Protein AF-A0A8S2YS77-F1 (afdb_monomer_lite)

Organism: NCBI:txid392030

pLDDT: mean 76.44, std 10.32, range [48.97, 86.44]

InterPro domains:
  IPR011989 Armadillo-like helical [G3DSA:1.25.10.10] (1-54)

Radius of gyration: 11.02 Å; chains: 1; bounding box: 24×22×25 Å

Foldseek 3Di:
DVPLPCPDDDPVVLVVVLVVLVVCCVVCDDPVSVVVLVPDDPSVNVCCCVSRVD

Structure (mmCIF, N/CA/C/O backbone):
data_AF-A0A8S2YS77-F1
#
_entry.id   AF-A0A8S2YS77-F1
#
loop_
_atom_site.group_PDB
_atom_site.id
_atom_site.type_symbol
_atom_site.label_atom_id
_atom_site.label_alt_id
_atom_site.label_comp_id
_atom_site.label_asym_id
_atom_site.label_entity_id
_atom_site.label_seq_id
_atom_site.pdbx_PDB_ins_code
_atom_site.Cartn_x
_atom_site.Cartn_y
_atom_site.Cartn_z
_atom_site.occupancy
_atom_site.B_iso_or_equiv
_atom_site.auth_seq_id
_atom_site.auth_comp_id
_atom_site.auth_asym_id
_atom_site.auth_atom_id
_atom_site.pdbx_PDB_model_num
ATOM 1 N N . ASP A 1 1 ? -6.796 0.194 -12.005 1.00 49.09 1 ASP A N 1
ATOM 2 C CA . ASP A 1 1 ? -6.258 -0.907 -12.835 1.00 49.09 1 ASP A CA 1
ATOM 3 C C . ASP A 1 1 ? -4.738 -1.010 -12.905 1.00 49.09 1 ASP A C 1
ATOM 5 O O . ASP A 1 1 ? -4.236 -2.076 -12.595 1.00 49.09 1 ASP A O 1
ATOM 9 N N . ALA A 1 2 ? -3.970 0.042 -13.215 1.00 48.97 2 ALA A N 1
ATOM 10 C CA . ALA A 1 2 ? -2.527 -0.098 -13.495 1.00 48.97 2 ALA A CA 1
ATOM 11 C C . ALA A 1 2 ? -1.637 -0.629 -12.346 1.00 48.97 2 ALA A C 1
ATOM 13 O O . ALA A 1 2 ? -0.616 -1.242 -12.611 1.00 48.97 2 ALA A O 1
ATOM 14 N N . ILE A 1 3 ? -2.001 -0.421 -11.080 1.00 52.84 3 ILE A N 1
ATOM 15 C CA . ILE A 1 3 ? -1.149 -0.735 -9.913 1.00 52.84 3 ILE A CA 1
ATOM 16 C C . ILE A 1 3 ? -1.264 -2.211 -9.498 1.00 52.84 3 ILE A C 1
ATOM 18 O O . ILE A 1 3 ? -0.312 -2.810 -9.004 1.00 52.84 3 ILE A O 1
ATOM 22 N N . ALA A 1 4 ? -2.432 -2.820 -9.722 1.00 51.06 4 ALA A N 1
ATOM 23 C CA . ALA A 1 4 ? -2.699 -4.211 -9.357 1.00 51.06 4 ALA A CA 1
ATOM 24 C C . ALA A 1 4 ? -2.017 -5.222 -10.299 1.00 51.06 4 ALA A C 1
ATOM 26 O O . ALA A 1 4 ? -1.900 -6.400 -9.943 1.00 51.06 4 ALA A O 1
ATOM 27 N N . SER A 1 5 ? -1.560 -4.757 -11.468 1.00 54.69 5 SER A N 1
ATOM 28 C CA . SER A 1 5 ? -0.954 -5.563 -12.535 1.00 54.69 5 SER A CA 1
ATOM 29 C C . SER A 1 5 ? 0.560 -5.752 -12.395 1.00 54.69 5 SER A C 1
ATOM 31 O O . SER A 1 5 ? 1.152 -6.478 -13.186 1.00 54.69 5 SER A O 1
ATOM 33 N N . TRP A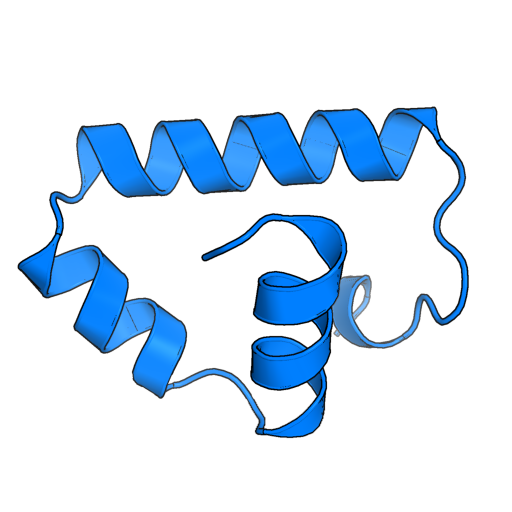 1 6 ? 1.220 -5.090 -11.439 1.00 61.62 6 TRP A N 1
ATOM 34 C CA . TRP A 1 6 ? 2.684 -5.092 -11.363 1.00 61.62 6 TRP A CA 1
ATOM 35 C C . TRP A 1 6 ? 3.127 -6.210 -10.423 1.00 61.62 6 TRP A C 1
ATOM 37 O O . TRP A 1 6 ? 3.210 -6.034 -9.211 1.00 61.62 6 TRP A O 1
ATOM 47 N N . GLU A 1 7 ? 3.387 -7.389 -10.988 1.00 59.25 7 GLU A N 1
ATOM 48 C CA . GLU A 1 7 ? 3.938 -8.533 -10.247 1.00 59.25 7 GLU A CA 1
ATOM 49 C C . GLU A 1 7 ? 5.353 -8.254 -9.712 1.00 59.25 7 GLU A C 1
ATOM 51 O O . GLU A 1 7 ? 5.742 -8.794 -8.680 1.00 59.25 7 GLU A O 1
ATOM 56 N N . LYS A 1 8 ? 6.107 -7.365 -10.373 1.00 62.69 8 LYS A N 1
ATOM 57 C CA . LYS A 1 8 ? 7.411 -6.858 -9.919 1.00 62.69 8 LYS A CA 1
ATOM 58 C C . LYS A 1 8 ? 7.569 -5.384 -10.283 1.00 62.69 8 LYS A C 1
ATOM 60 O O . LYS A 1 8 ? 8.061 -5.081 -11.371 1.00 62.69 8 LYS A O 1
ATOM 65 N N . PRO A 1 9 ? 7.156 -4.448 -9.418 1.00 64.50 9 PRO A N 1
ATOM 66 C CA . PRO A 1 9 ? 7.405 -3.052 -9.696 1.00 64.50 9 PRO A CA 1
ATOM 67 C C . PRO A 1 9 ? 8.902 -2.712 -9.591 1.00 64.50 9 PRO A C 1
ATOM 69 O O . PRO A 1 9 ? 9.580 -3.221 -8.697 1.00 64.50 9 PRO A O 1
ATOM 72 N N . PRO A 1 10 ? 9.435 -1.855 -10.484 1.00 75.81 10 PRO A N 1
ATOM 73 C CA . PRO A 1 10 ? 10.775 -1.307 -10.366 1.00 75.81 10 PRO A CA 1
ATOM 74 C C . PRO A 1 10 ? 10.900 -0.556 -9.038 1.00 75.81 10 PRO A C 1
ATOM 76 O O . PRO A 1 10 ? 9.940 0.041 -8.546 1.00 75.81 10 PRO A O 1
ATOM 79 N N . MET A 1 11 ? 12.097 -0.603 -8.456 1.00 75.44 11 MET A N 1
ATOM 80 C CA . MET A 1 11 ? 12.361 -0.167 -7.081 1.00 75.44 11 MET A CA 1
ATOM 81 C C . MET A 1 11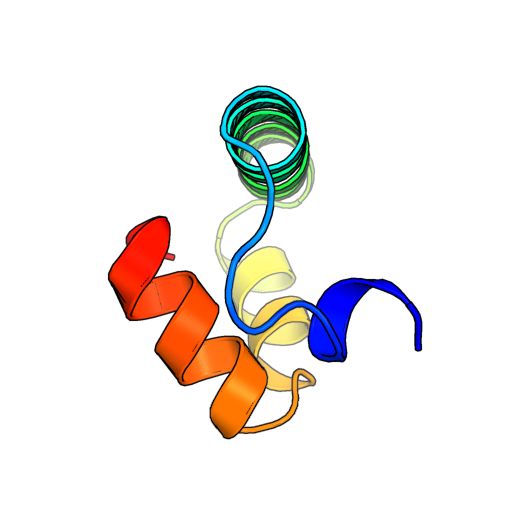 ? 11.941 1.290 -6.819 1.00 75.44 11 MET A C 1
ATOM 83 O O . MET A 1 11 ? 11.392 1.591 -5.763 1.00 75.44 11 MET A O 1
ATOM 87 N N . GLU A 1 12 ? 12.100 2.179 -7.802 1.00 77.69 12 GLU A N 1
ATOM 88 C CA . GLU A 1 12 ? 11.636 3.570 -7.709 1.00 77.69 12 GLU A CA 1
ATOM 89 C C . GLU A 1 12 ? 10.112 3.694 -7.621 1.00 77.69 12 GLU A C 1
ATOM 91 O O . GLU A 1 12 ? 9.598 4.499 -6.844 1.00 77.69 12 GLU A O 1
ATOM 96 N N . LEU A 1 13 ? 9.367 2.890 -8.387 1.00 77.56 13 LEU A N 1
ATOM 97 C CA . LEU A 1 13 ? 7.911 2.899 -8.294 1.00 77.56 13 LEU A CA 1
ATOM 98 C C . LEU A 1 13 ? 7.458 2.322 -6.955 1.00 77.56 13 LEU A C 1
ATOM 100 O O . LEU A 1 13 ? 6.513 2.836 -6.365 1.00 77.56 13 LEU A O 1
ATOM 104 N N . HIS A 1 14 ? 8.151 1.294 -6.460 1.00 77.00 14 HIS A N 1
ATOM 105 C CA . HIS A 1 14 ? 7.885 0.720 -5.144 1.00 77.00 14 HIS A CA 1
ATOM 106 C C . HIS A 1 14 ? 8.041 1.768 -4.038 1.00 77.00 14 HIS A C 1
ATOM 108 O O . HIS A 1 14 ? 7.147 1.899 -3.203 1.00 77.00 14 HIS A O 1
ATOM 114 N N . ALA A 1 15 ? 9.117 2.559 -4.088 1.00 81.12 15 ALA A N 1
ATOM 115 C CA . ALA A 1 15 ? 9.370 3.648 -3.151 1.00 81.12 15 ALA A CA 1
ATOM 116 C C . ALA A 1 15 ? 8.290 4.738 -3.221 1.00 81.12 15 ALA A C 1
ATOM 118 O O . ALA A 1 15 ? 7.748 5.114 -2.184 1.00 81.12 15 ALA A O 1
ATOM 119 N N . LYS A 1 16 ? 7.901 5.176 -4.427 1.00 82.44 16 LYS A N 1
ATOM 120 C CA . LYS A 1 16 ? 6.796 6.138 -4.603 1.00 82.44 16 LYS A CA 1
ATOM 121 C C . LYS A 1 16 ? 5.474 5.588 -4.079 1.00 82.44 16 LYS A C 1
ATOM 123 O O . LYS A 1 16 ? 4.709 6.313 -3.458 1.00 82.44 16 LYS A O 1
ATOM 128 N N . PHE A 1 17 ? 5.217 4.297 -4.285 1.00 79.75 17 PHE A N 1
ATOM 129 C CA . PHE A 1 17 ? 4.038 3.641 -3.734 1.00 79.75 17 PHE A CA 1
ATOM 130 C C . PHE A 1 17 ? 4.042 3.639 -2.212 1.00 79.75 17 PHE A C 1
ATOM 132 O O . PHE A 1 17 ? 3.025 3.957 -1.604 1.00 79.75 17 PHE A O 1
ATOM 139 N N . ARG A 1 18 ? 5.181 3.304 -1.597 1.00 81.69 18 ARG A N 1
ATOM 140 C CA . ARG A 1 18 ? 5.332 3.334 -0.140 1.00 81.69 18 ARG A CA 1
ATOM 141 C C . ARG A 1 18 ? 5.029 4.721 0.410 1.00 81.69 18 ARG A C 1
ATOM 143 O O . ARG A 1 18 ? 4.264 4.818 1.363 1.00 81.69 18 ARG A O 1
ATOM 150 N N . ASP A 1 19 ? 5.612 5.742 -0.208 1.00 85.75 19 ASP A N 1
ATOM 151 C CA . ASP A 1 19 ? 5.448 7.142 0.177 1.00 85.75 19 ASP A CA 1
ATOM 152 C C . ASP A 1 19 ? 3.973 7.554 0.108 1.00 85.75 19 ASP A C 1
ATOM 154 O O . ASP A 1 19 ? 3.387 7.918 1.122 1.00 85.75 19 ASP A O 1
ATOM 158 N N . ILE A 1 20 ? 3.321 7.308 -1.034 1.00 83.75 20 ILE A N 1
ATOM 159 C CA . ILE A 1 20 ? 1.891 7.572 -1.229 1.00 83.75 20 ILE A CA 1
ATOM 160 C C . ILE A 1 20 ? 1.042 6.868 -0.158 1.00 83.75 20 ILE A C 1
ATOM 162 O O . ILE A 1 20 ? 0.195 7.501 0.469 1.00 83.75 20 ILE A O 1
ATOM 166 N N . LEU A 1 21 ? 1.259 5.569 0.084 1.00 83.38 21 LEU A N 1
ATOM 167 C CA . LEU A 1 21 ? 0.493 4.803 1.076 1.00 83.38 21 LEU A CA 1
ATOM 168 C C . LEU A 1 21 ? 0.725 5.321 2.506 1.00 83.38 21 LEU A C 1
ATOM 170 O O . LEU A 1 21 ? -0.219 5.369 3.295 1.00 83.38 21 LEU A O 1
ATOM 174 N N . GLN A 1 22 ? 1.955 5.713 2.851 1.00 83.50 22 GLN A N 1
ATOM 175 C CA . GLN A 1 22 ? 2.270 6.286 4.161 1.00 83.50 22 GLN A CA 1
ATOM 176 C C . GLN A 1 22 ? 1.629 7.659 4.347 1.00 83.50 22 GLN A C 1
ATOM 178 O O . GLN A 1 22 ? 1.004 7.877 5.385 1.00 83.50 22 GLN A O 1
ATOM 183 N N . THR A 1 23 ? 1.718 8.542 3.351 1.00 86.44 23 THR A N 1
ATOM 184 C CA . THR A 1 23 ? 1.053 9.850 3.376 1.00 86.44 23 THR A CA 1
ATOM 185 C C . THR A 1 23 ? -0.456 9.680 3.500 1.00 86.44 23 THR A C 1
ATOM 187 O O . THR A 1 23 ? -1.065 10.281 4.378 1.00 86.44 23 THR A O 1
ATOM 190 N N . PHE A 1 24 ? -1.067 8.781 2.719 1.00 83.94 24 PHE A N 1
ATOM 191 C CA . PHE A 1 24 ? -2.492 8.474 2.860 1.00 83.94 24 PHE A CA 1
ATOM 192 C C . PHE A 1 24 ? -2.837 7.979 4.268 1.00 83.94 24 PHE A C 1
ATOM 194 O O . PHE A 1 24 ? -3.815 8.431 4.853 1.00 83.94 24 PHE A O 1
ATOM 201 N N . LYS A 1 25 ? -2.038 7.080 4.849 1.00 82.81 25 LYS A N 1
ATOM 202 C CA . LYS A 1 25 ? -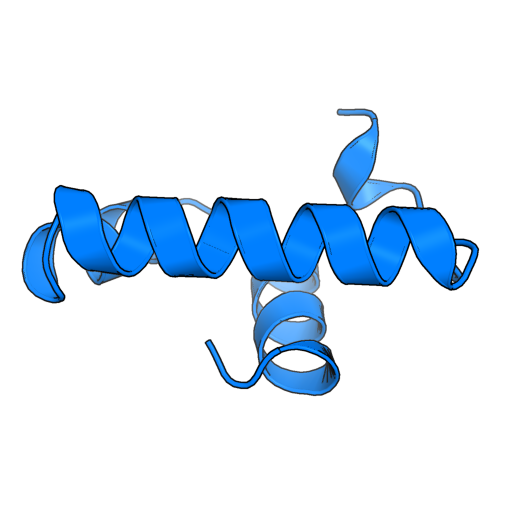2.279 6.590 6.212 1.00 82.81 25 LYS A CA 1
ATOM 203 C C . LYS A 1 25 ? -2.162 7.700 7.265 1.00 82.81 25 LYS A C 1
ATOM 205 O O . LYS A 1 25 ? -2.929 7.688 8.226 1.00 82.81 25 LYS A O 1
ATOM 210 N N . GLN A 1 26 ? -1.224 8.635 7.099 1.00 85.38 26 GLN A N 1
ATOM 211 C CA . GLN A 1 26 ? -1.051 9.781 7.998 1.00 85.38 26 GLN A CA 1
ATOM 212 C C . GLN A 1 26 ? -2.215 10.772 7.899 1.00 85.38 26 GLN A C 1
ATOM 214 O 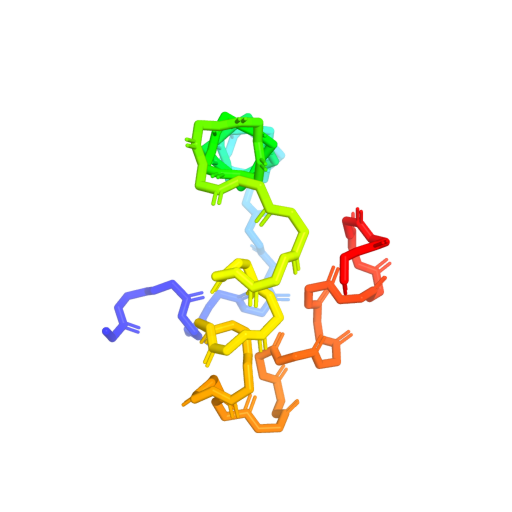O . GLN A 1 26 ? -2.754 11.165 8.929 1.00 85.38 26 GLN A O 1
ATOM 219 N N . GLU A 1 27 ? -2.638 11.110 6.681 1.00 86.12 27 GLU A N 1
ATOM 220 C CA . GLU A 1 27 ? -3.690 12.104 6.434 1.00 86.12 27 GLU A CA 1
ATOM 221 C C . GLU A 1 27 ? -5.093 11.582 6.778 1.00 86.12 27 GLU A C 1
ATOM 223 O O . GLU A 1 27 ? -5.930 12.320 7.293 1.00 86.12 27 GLU A O 1
ATOM 228 N N . PHE A 1 28 ? -5.371 10.302 6.507 1.00 83.62 28 PHE A N 1
ATOM 229 C CA . PHE A 1 28 ? -6.697 9.717 6.729 1.00 83.62 28 PHE A CA 1
ATOM 230 C C . PHE A 1 28 ? -6.873 9.154 8.142 1.00 83.62 28 PHE A C 1
ATOM 232 O O . PHE A 1 28 ? -8.003 9.000 8.591 1.00 83.62 28 PHE A O 1
ATOM 239 N N . GLY A 1 29 ? -5.786 8.841 8.850 1.00 81.81 29 GLY A N 1
ATOM 240 C CA . GLY A 1 29 ? -5.846 8.157 10.137 1.00 81.81 29 GLY A CA 1
ATOM 241 C C . GLY A 1 29 ? -6.178 6.663 10.013 1.00 81.81 29 GLY A C 1
ATOM 242 O O . GLY A 1 29 ? -6.625 6.161 8.980 1.00 81.81 29 GLY A O 1
ATOM 243 N N . ASN A 1 30 ? -5.932 5.910 11.091 1.00 80.75 30 ASN A N 1
ATOM 244 C CA . ASN A 1 30 ? -5.987 4.443 11.066 1.00 80.75 30 ASN A CA 1
ATOM 245 C C . ASN A 1 30 ? -7.381 3.870 10.738 1.00 80.75 30 ASN A C 1
ATOM 247 O O . ASN A 1 30 ? -7.458 2.800 10.134 1.00 80.75 30 ASN A O 1
ATOM 251 N N . GLU A 1 31 ? -8.469 4.541 11.125 1.00 84.12 31 GLU A N 1
ATOM 252 C CA . GLU A 1 31 ? -9.835 4.045 10.901 1.00 84.12 31 GLU A CA 1
ATOM 253 C C . GLU A 1 31 ? -10.265 4.171 9.439 1.00 84.12 31 GLU A C 1
ATOM 255 O O . GLU A 1 31 ? -10.643 3.168 8.825 1.00 84.12 31 GLU A O 1
ATOM 260 N N . GLN A 1 32 ? -10.144 5.361 8.842 1.00 83.50 32 GLN A N 1
ATOM 261 C CA . GLN A 1 32 ? -10.418 5.548 7.416 1.00 83.50 32 GLN A CA 1
ATOM 262 C C . GLN A 1 32 ? -9.440 4.743 6.554 1.00 83.50 32 GLN A C 1
ATOM 264 O O . GLN A 1 32 ? -9.857 4.155 5.554 1.00 83.50 32 GLN A O 1
ATOM 269 N N . TRP A 1 33 ? -8.166 4.645 6.959 1.00 83.81 33 TRP A N 1
ATOM 270 C CA . TRP A 1 33 ? -7.188 3.795 6.279 1.00 83.81 33 TRP A CA 1
ATOM 271 C C . TRP A 1 33 ? -7.644 2.337 6.233 1.00 83.81 33 TRP A C 1
ATOM 273 O O . TRP A 1 33 ? -7.640 1.728 5.166 1.00 83.81 33 TRP A O 1
ATOM 283 N N . LYS A 1 34 ? -8.101 1.787 7.364 1.00 83.12 34 LYS A N 1
ATOM 284 C CA . LYS A 1 34 ? -8.598 0.408 7.438 1.00 83.12 34 LYS A CA 1
ATOM 285 C C . LYS A 1 34 ? -9.832 0.193 6.560 1.00 83.12 34 LYS A C 1
ATOM 287 O O . LYS A 1 34 ? -9.930 -0.838 5.908 1.00 83.12 34 LYS A O 1
ATOM 292 N N . GLN A 1 35 ? -10.755 1.154 6.498 1.00 85.44 35 GLN A N 1
ATOM 293 C CA . GLN A 1 35 ? -11.923 1.062 5.610 1.00 85.44 35 GLN A CA 1
ATOM 294 C C . GLN A 1 35 ? -11.541 1.120 4.125 1.00 85.44 35 GLN A C 1
ATOM 296 O O . GLN A 1 35 ? -12.145 0.427 3.305 1.00 85.44 35 GLN A O 1
ATOM 301 N N . LEU A 1 36 ? -10.543 1.937 3.770 1.00 82.19 36 LEU A N 1
ATOM 302 C CA . LEU A 1 36 ? -10.023 2.034 2.408 1.00 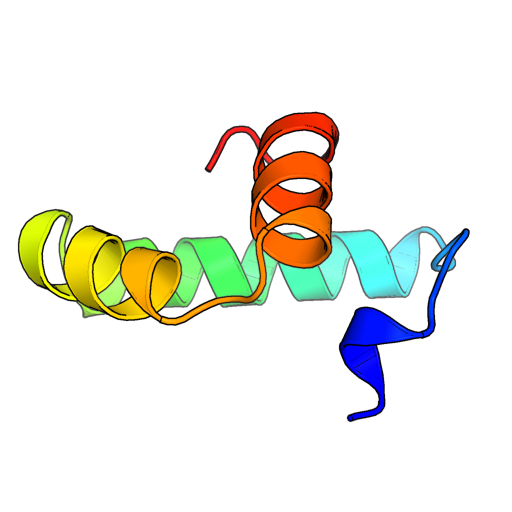82.19 36 LEU A CA 1
ATOM 303 C C . LEU A 1 36 ? -9.325 0.735 2.001 1.00 82.19 36 LEU A C 1
ATOM 305 O O . LEU A 1 36 ? -9.644 0.172 0.951 1.00 82.19 36 LEU A O 1
ATOM 309 N N . THR A 1 37 ? -8.412 0.242 2.845 1.00 81.19 37 THR A N 1
ATOM 310 C CA . THR A 1 37 ? -7.716 -1.014 2.576 1.00 81.19 37 THR A CA 1
ATOM 311 C C . THR A 1 37 ? -8.693 -2.169 2.519 1.00 81.19 37 THR A C 1
ATOM 313 O O . THR A 1 37 ? -8.486 -3.059 1.699 1.00 81.19 37 THR A O 1
ATOM 316 N N . ASP A 1 38 ? -9.792 -2.135 3.283 1.00 84.38 38 ASP A N 1
ATOM 317 C CA . ASP A 1 38 ? -10.777 -3.211 3.269 1.00 84.38 38 ASP A CA 1
ATOM 318 C C . ASP A 1 38 ? -11.470 -3.400 1.910 1.00 84.38 38 ASP A C 1
ATOM 320 O O . ASP A 1 38 ? -11.782 -4.529 1.527 1.00 84.38 38 ASP A O 1
ATOM 324 N N . ARG A 1 39 ? -11.601 -2.319 1.131 1.00 84.19 39 ARG A N 1
ATOM 325 C CA . ARG A 1 39 ? -12.163 -2.340 -0.230 1.00 84.19 39 ARG A CA 1
ATOM 326 C C . ARG A 1 39 ? -11.203 -2.893 -1.280 1.00 84.19 39 ARG A C 1
ATOM 328 O O . ARG A 1 39 ? -11.618 -3.141 -2.412 1.00 84.19 39 ARG A O 1
ATOM 335 N N . PHE A 1 40 ? -9.924 -3.062 -0.950 1.00 82.44 40 PHE A N 1
ATOM 336 C CA . PHE A 1 40 ? -8.969 -3.614 -1.897 1.00 82.44 40 PHE A CA 1
ATOM 337 C C . PHE A 1 40 ? -9.207 -5.110 -2.135 1.00 82.44 40 PHE A C 1
ATOM 339 O O . PHE A 1 40 ? -9.500 -5.851 -1.192 1.00 82.44 40 PHE A O 1
ATOM 346 N N . PRO A 1 41 ? -9.011 -5.588 -3.379 1.00 83.38 41 PRO A N 1
ATOM 347 C CA . PRO A 1 41 ? -9.029 -7.014 -3.673 1.00 83.38 41 PRO A CA 1
ATOM 348 C C . PRO A 1 41 ? -8.026 -7.773 -2.796 1.00 83.38 41 PRO A C 1
ATOM 350 O O . PRO A 1 41 ? -6.913 -7.292 -2.563 1.00 83.38 41 PRO A O 1
ATOM 353 N N . LEU A 1 42 ? -8.380 -8.992 -2.380 1.00 81.44 42 LEU A N 1
ATOM 354 C CA . LEU A 1 42 ? -7.531 -9.872 -1.565 1.00 81.44 42 LEU A CA 1
ATOM 355 C C . LEU A 1 42 ? -6.061 -9.969 -2.048 1.00 81.44 42 LEU A C 1
ATOM 357 O O . LEU A 1 42 ? -5.167 -9.759 -1.226 1.00 81.44 42 LEU A O 1
ATOM 361 N N . PRO A 1 43 ? -5.765 -10.183 -3.351 1.00 78.56 43 PRO A N 1
ATOM 362 C CA . PRO A 1 43 ? -4.378 -10.256 -3.820 1.00 78.56 43 PRO A CA 1
ATOM 363 C C . PRO A 1 43 ? -3.631 -8.919 -3.727 1.00 78.56 43 PRO A C 1
ATOM 365 O O . PRO A 1 43 ? -2.403 -8.894 -3.674 1.00 78.56 43 PRO A O 1
ATOM 368 N N . LEU A 1 44 ? -4.336 -7.784 -3.724 1.00 77.06 44 LEU A N 1
ATOM 369 C CA . LEU A 1 44 ? -3.718 -6.478 -3.504 1.00 77.06 44 LEU A CA 1
ATOM 370 C C . LEU A 1 44 ? -3.406 -6.276 -2.018 1.00 77.06 44 LEU A C 1
ATOM 372 O O . LEU A 1 44 ? -2.286 -5.889 -1.705 1.00 77.06 44 LEU A O 1
ATOM 376 N N . LYS A 1 45 ? -4.338 -6.617 -1.112 1.00 80.19 45 LYS A N 1
ATOM 377 C CA . LYS A 1 45 ? -4.105 -6.579 0.346 1.00 80.19 45 LYS A CA 1
ATOM 378 C C . LYS A 1 45 ? -2.884 -7.409 0.739 1.00 80.19 45 LYS A C 1
ATOM 380 O O . LYS A 1 45 ? -1.993 -6.900 1.404 1.00 80.19 45 LYS A O 1
ATOM 385 N N . GLN A 1 46 ? -2.806 -8.656 0.272 1.00 82.06 46 GLN A N 1
ATOM 386 C CA . GLN A 1 46 ? -1.684 -9.549 0.579 1.00 82.06 46 GLN A CA 1
ATOM 387 C C . GLN A 1 46 ? -0.345 -8.989 0.089 1.00 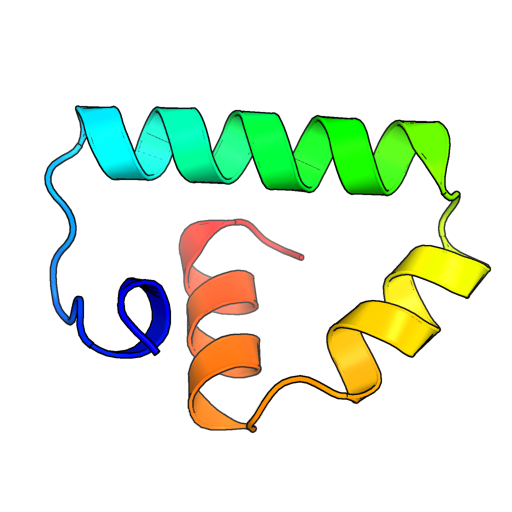82.06 46 GLN A C 1
ATOM 389 O O . GLN A 1 46 ? 0.644 -9.029 0.817 1.00 82.06 46 GLN A O 1
ATOM 394 N N . ARG A 1 47 ? -0.313 -8.415 -1.120 1.00 78.62 47 ARG A N 1
ATOM 395 C CA . ARG A 1 47 ? 0.894 -7.767 -1.651 1.00 78.62 47 ARG A CA 1
ATOM 396 C C . ARG A 1 47 ? 1.257 -6.517 -0.860 1.00 78.62 47 ARG A C 1
ATOM 398 O O . ARG A 1 47 ? 2.425 -6.338 -0.533 1.00 78.62 47 ARG A O 1
ATOM 405 N N . LEU A 1 48 ? 0.280 -5.680 -0.516 1.00 77.62 48 LEU A N 1
ATOM 406 C CA . LEU A 1 48 ? 0.509 -4.489 0.297 1.00 77.62 48 LEU A CA 1
ATOM 407 C C . LEU A 1 48 ? 1.081 -4.853 1.672 1.00 77.62 48 LEU A C 1
ATOM 409 O O . LEU A 1 48 ? 2.084 -4.276 2.093 1.00 77.62 48 LEU A O 1
ATOM 413 N N . GLN A 1 49 ? 0.525 -5.883 2.303 1.00 80.06 49 GLN A N 1
ATOM 414 C CA . GLN A 1 49 ? 0.999 -6.392 3.581 1.00 80.06 49 GLN A CA 1
ATOM 415 C C . GLN A 1 49 ? 2.412 -6.983 3.478 1.00 80.06 49 GLN A C 1
ATOM 417 O O . GLN A 1 49 ? 3.270 -6.667 4.299 1.00 80.06 49 GLN A O 1
ATOM 422 N N . MET A 1 50 ? 2.694 -7.764 2.430 1.00 77.62 50 MET A N 1
ATOM 423 C CA . MET A 1 50 ? 4.011 -8.370 2.194 1.00 77.62 50 MET A CA 1
ATOM 424 C C . MET A 1 50 ? 5.106 -7.332 1.897 1.00 77.62 50 MET A C 1
ATOM 426 O O . MET A 1 50 ? 6.241 -7.485 2.341 1.00 77.62 50 MET A O 1
ATOM 430 N N . HIS A 1 51 ? 4.788 -6.280 1.140 1.00 71.00 51 HIS A N 1
ATOM 431 C CA . HIS A 1 51 ? 5.776 -5.319 0.640 1.00 71.00 51 HIS A CA 1
ATOM 432 C C . HIS A 1 51 ? 5.921 -4.045 1.487 1.00 71.00 51 HIS A C 1
ATOM 434 O O . HIS A 1 51 ? 6.972 -3.387 1.452 1.00 71.00 51 HIS A O 1
ATOM 440 N N . TYR A 1 52 ? 4.865 -3.665 2.204 1.00 72.94 52 TYR A N 1
ATOM 441 C CA . TYR A 1 52 ? 4.766 -2.375 2.886 1.00 72.94 52 TYR A CA 1
ATOM 442 C C . TYR A 1 52 ? 4.301 -2.489 4.344 1.00 72.94 52 TYR A C 1
ATOM 444 O O . TYR A 1 52 ? 4.330 -1.482 5.046 1.00 72.94 52 TYR A O 1
ATOM 452 N N . GLY A 1 53 ? 3.912 -3.680 4.820 1.00 68.69 53 GLY A N 1
ATOM 453 C CA . GLY A 1 53 ? 3.488 -3.891 6.210 1.00 68.69 53 GLY A CA 1
ATOM 454 C C . GLY A 1 53 ? 2.205 -3.144 6.594 1.00 68.69 53 GLY A C 1
ATOM 455 O O . GLY A 1 53 ? 1.995 -2.862 7.774 1.00 68.69 53 GLY A O 1
ATOM 456 N N . VAL A 1 54 ? 1.386 -2.782 5.600 1.00 63.50 54 VAL A N 1
ATOM 457 C CA . VAL A 1 54 ? 0.065 -2.146 5.761 1.00 63.50 54 VAL A CA 1
ATOM 458 C C . VAL A 1 54 ? -1.071 -3.146 5.687 1.00 63.50 54 VAL A C 1
ATOM 460 O O . VAL A 1 54 ? -0.924 -4.164 4.978 1.00 63.50 54 VAL A O 1
#

Sequence (54 aa):
DAIASWEKPPMELHAKFRDILQTFKQEFGNEQWKQLTDRFPLPLKQRLQMHYGV

Secondary structure (DSSP, 8-state):
-TTTT-SS--HHHHHHHHHHHHHHHHHHHHHHHHHHHHTS-HHHHHHHHHHH--